Protein AF-A0A7J7LHJ3-F1 (afdb_monomer)

Organism: NCBI:txid39325

Solvent-accessible surface area (backbone atoms only — not comparable to full-atom values): 9368 Å² total; per-residue (Å²): 142,86,79,88,82,84,85,80,75,81,79,71,58,78,64,53,58,51,48,52,53,46,48,54,50,51,58,62,64,70,51,66,96,69,72,76,66,79,64,48,71,64,57,53,50,50,53,54,50,50,52,54,52,51,52,52,54,50,50,52,52,48,50,55,58,70,62,53,74,81,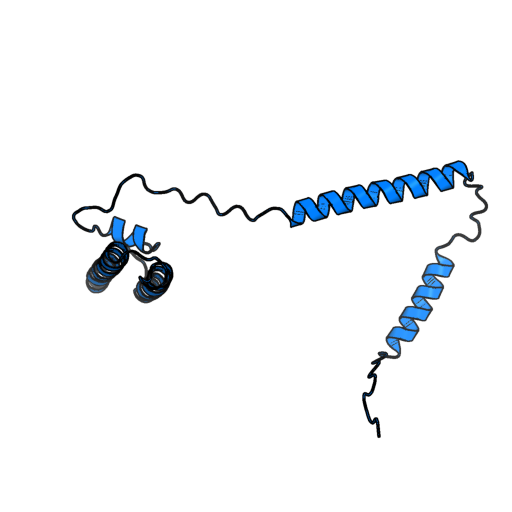72,74,75,82,74,81,73,74,89,76,79,83,64,93,68,85,42,66,70,51,25,18,61,76,50,71,48,59,87,83,60,56,70,69,57,52,53,55,32,46,52,53,54,49,68,69,35,30,59,96,66,85,22,50,67,68,56,47,53,51,54,53,51,25,50,54,57,57,55,63,49,64,79,72,73,80,77,94,120

pLDDT: mean 77.42, std 15.9, range [38.94, 96.06]

Radius of gyration: 33.45 Å; Cα contacts (8 Å, |Δi|>4): 68; chains: 1; bounding box: 85×57×68 Å

Secondary structure (DSSP, 8-state):
-------------HHHHHHHHHHHHHHHHSS-TT--S-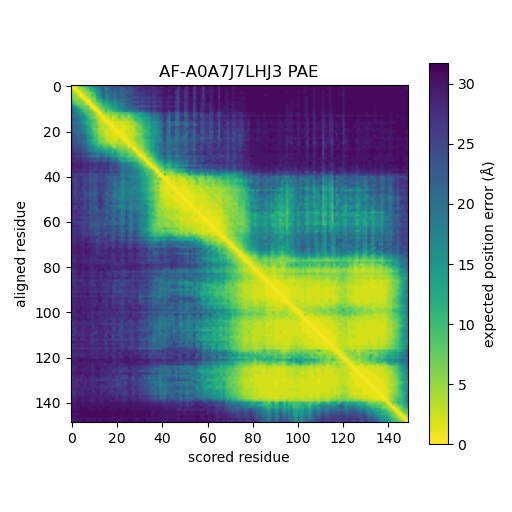--HHHHHHHHHHHHHHHHHHHHHHHHHHT---------PPSS---SS--HHHHHHHHT--TT--HHHHHHHHHHHHHHT-GGGT--HHHHHHHHHHHHHHHHHHTTSS---

Foldseek 3Di:
DDDDDDPPPPPDDPVVVVVVVVCVVVVVVVPPPPPPPCCDPVNVVVVVVCVVVVVVVVVVVVVVVVPPPPPDPPPPDDPDDADPDHDLVNLCVLLVHDLPDDLVSLVVSLVVSCVVQPVVNVHDPVSNVSSVVSSVVSVVCVVPPPDPD

Structure (mmCIF, N/CA/C/O backbone):
data_AF-A0A7J7LHJ3-F1
#
_entry.id   AF-A0A7J7LHJ3-F1
#
loop_
_atom_site.group_PDB
_atom_site.id
_atom_site.type_symbol
_atom_site.label_atom_id
_atom_site.label_alt_id
_atom_site.label_comp_id
_atom_site.label_asym_id
_atom_site.label_entity_id
_atom_site.label_seq_id
_atom_site.pdbx_PDB_ins_code
_atom_site.Cartn_x
_atom_site.Cartn_y
_atom_site.Cartn_z
_atom_site.occupancy
_atom_site.B_iso_or_equiv
_atom_site.auth_seq_id
_atom_site.auth_comp_id
_atom_site.auth_asym_id
_atom_site.auth_atom_id
_atom_site.pdbx_PDB_model_num
ATOM 1 N N . MET A 1 1 ? 53.325 -23.615 9.542 1.00 45.19 1 MET A N 1
ATOM 2 C CA . MET A 1 1 ? 52.083 -24.386 9.768 1.00 45.19 1 MET A CA 1
ATOM 3 C C . MET A 1 1 ? 50.954 -23.691 9.029 1.00 45.19 1 MET A C 1
ATOM 5 O O . MET A 1 1 ? 50.456 -22.691 9.519 1.00 45.19 1 MET A O 1
ATOM 9 N N . ILE A 1 2 ? 50.607 -24.163 7.833 1.00 38.94 2 ILE A N 1
ATOM 10 C CA . ILE A 1 2 ? 49.385 -23.767 7.123 1.00 38.94 2 ILE A CA 1
ATOM 11 C C . ILE A 1 2 ? 48.728 -25.086 6.739 1.00 38.94 2 ILE A C 1
ATOM 13 O O . ILE A 1 2 ? 49.269 -25.834 5.928 1.00 38.94 2 ILE A O 1
ATOM 17 N N . LEU A 1 3 ? 47.636 -25.411 7.424 1.00 45.41 3 LEU A N 1
ATOM 18 C CA . LEU A 1 3 ? 46.867 -26.633 7.246 1.00 45.41 3 LEU A CA 1
ATOM 19 C C . LEU A 1 3 ? 45.450 -26.250 6.799 1.00 45.41 3 LEU A C 1
ATOM 21 O O . LEU A 1 3 ? 44.878 -25.291 7.308 1.00 45.41 3 LEU A O 1
ATOM 25 N N . SER A 1 4 ? 44.926 -27.060 5.880 1.00 51.00 4 SER A N 1
ATOM 26 C CA . SER A 1 4 ? 43.518 -27.266 5.516 1.00 51.00 4 SER A CA 1
ATOM 27 C C . SER A 1 4 ? 42.710 -26.110 4.909 1.00 51.00 4 SER A C 1
ATOM 29 O O . SER A 1 4 ? 42.174 -25.270 5.623 1.00 51.00 4 SER A O 1
ATOM 31 N N . MET A 1 5 ? 42.426 -26.235 3.608 1.00 43.62 5 MET A N 1
ATOM 32 C CA . MET A 1 5 ? 41.039 -26.284 3.121 1.00 43.62 5 MET A CA 1
ATOM 33 C C . MET A 1 5 ? 40.920 -27.382 2.044 1.00 43.62 5 MET A C 1
ATOM 35 O O . MET A 1 5 ? 41.742 -27.401 1.127 1.00 43.62 5 MET A O 1
ATOM 39 N N . PRO A 1 6 ? 39.943 -28.305 2.129 1.00 48.16 6 PRO A N 1
ATOM 40 C CA . PRO A 1 6 ? 39.671 -29.273 1.072 1.00 48.16 6 PRO A CA 1
ATOM 41 C C . PRO A 1 6 ? 38.766 -28.644 -0.000 1.00 48.16 6 PRO A C 1
ATOM 43 O O . PRO A 1 6 ? 37.629 -28.263 0.281 1.00 48.16 6 PRO A O 1
ATOM 46 N N . LEU A 1 7 ? 39.250 -28.554 -1.244 1.00 45.28 7 LEU A N 1
ATOM 47 C CA . LEU A 1 7 ? 38.388 -28.329 -2.407 1.00 45.28 7 LEU A CA 1
ATOM 48 C C . LEU A 1 7 ? 37.581 -29.614 -2.655 1.00 45.28 7 LEU A C 1
ATOM 50 O O . LEU A 1 7 ? 38.022 -30.519 -3.361 1.00 45.28 7 LEU A O 1
ATOM 54 N N . SER A 1 8 ? 36.385 -29.690 -2.074 1.00 49.62 8 SER A N 1
ATOM 55 C CA . SER A 1 8 ? 35.339 -30.611 -2.522 1.00 49.62 8 SER A CA 1
ATOM 56 C C . SER A 1 8 ? 34.830 -30.156 -3.890 1.00 49.62 8 SER A C 1
ATOM 58 O O . SER A 1 8 ? 33.796 -29.501 -4.000 1.00 49.62 8 SER A O 1
ATOM 60 N N . ILE A 1 9 ? 35.567 -30.500 -4.947 1.00 48.03 9 ILE A N 1
ATOM 61 C CA . ILE A 1 9 ? 35.015 -30.581 -6.298 1.00 48.03 9 ILE A CA 1
ATOM 62 C C . ILE A 1 9 ? 34.236 -31.895 -6.346 1.00 48.03 9 ILE A C 1
ATOM 64 O O . ILE A 1 9 ? 34.777 -32.965 -6.613 1.00 48.03 9 ILE A O 1
ATOM 68 N N . ALA A 1 10 ? 32.951 -31.818 -6.013 1.00 52.31 10 ALA A N 1
ATOM 69 C CA . ALA A 1 10 ? 32.003 -32.859 -6.357 1.00 52.31 10 ALA A CA 1
ATOM 70 C C . ALA A 1 10 ? 31.835 -32.841 -7.887 1.00 52.31 10 ALA A C 1
ATOM 72 O O . ALA A 1 10 ? 31.085 -32.026 -8.411 1.00 52.31 10 ALA A O 1
ATOM 73 N N . ILE A 1 11 ? 32.584 -33.693 -8.590 1.00 53.88 11 ILE A N 1
ATOM 74 C CA . ILE A 1 11 ? 32.260 -34.207 -9.932 1.00 53.88 11 ILE A CA 1
ATOM 75 C C . ILE A 1 11 ? 31.713 -35.608 -9.661 1.00 53.88 11 ILE A C 1
ATOM 77 O O . ILE A 1 11 ? 32.474 -36.515 -9.339 1.00 53.88 11 ILE A O 1
ATOM 81 N N . VAL A 1 12 ? 30.434 -35.707 -9.294 1.00 57.16 12 VAL A N 1
ATOM 82 C CA . VAL A 1 12 ? 29.235 -35.829 -10.149 1.00 57.16 12 VAL A CA 1
ATOM 83 C C . VAL A 1 12 ? 29.326 -37.032 -11.101 1.00 57.16 12 VAL A C 1
ATOM 85 O O . VAL A 1 12 ? 30.342 -37.315 -11.726 1.00 57.16 12 VAL A O 1
ATOM 88 N N . SER A 1 13 ? 28.249 -37.798 -11.030 1.00 63.47 13 SER A N 1
ATOM 89 C CA . SER A 1 13 ? 27.991 -39.182 -11.395 1.00 63.47 13 SER A CA 1
ATOM 90 C C . SER A 1 13 ? 28.551 -39.706 -12.733 1.00 63.47 13 SER A C 1
ATOM 92 O O . SER A 1 13 ? 28.786 -38.948 -13.669 1.00 63.47 13 SER A O 1
ATOM 94 N N . PRO A 1 14 ? 28.646 -41.043 -12.899 1.00 60.47 14 PRO A N 1
ATOM 95 C CA . PRO A 1 14 ? 28.935 -41.683 -14.190 1.00 60.47 14 PRO A CA 1
ATOM 96 C C . PRO A 1 14 ? 28.027 -41.224 -15.349 1.00 60.47 14 PRO A C 1
ATOM 98 O O . PRO A 1 14 ? 28.405 -41.349 -16.514 1.00 60.47 14 PRO A O 1
ATOM 101 N N . LEU A 1 15 ? 26.848 -40.669 -15.040 1.00 63.72 15 LEU A N 1
ATOM 102 C CA . LEU A 1 15 ? 25.922 -40.107 -16.021 1.00 63.72 15 LEU A CA 1
ATOM 103 C C . LEU A 1 15 ? 26.427 -38.783 -16.625 1.00 63.72 15 LEU A C 1
ATOM 105 O O . LEU A 1 15 ? 26.118 -38.500 -17.778 1.00 63.72 15 LEU A O 1
ATOM 109 N N . ASP A 1 16 ? 27.254 -38.012 -15.915 1.00 63.50 16 ASP A N 1
ATOM 110 C CA . ASP A 1 16 ? 27.789 -36.734 -16.407 1.00 63.50 16 ASP A CA 1
ATOM 111 C C . ASP A 1 16 ? 28.912 -36.936 -17.422 1.00 63.50 16 ASP A C 1
ATOM 113 O O . ASP A 1 16 ? 28.993 -36.224 -18.420 1.00 63.50 16 ASP A O 1
ATOM 117 N N . ILE A 1 17 ? 29.740 -37.967 -17.231 1.00 65.62 17 ILE A N 1
ATOM 118 C CA . ILE A 1 17 ? 30.772 -38.352 -18.204 1.00 65.62 17 ILE A CA 1
ATOM 119 C C . ILE A 1 17 ? 30.109 -38.869 -19.486 1.00 65.62 17 ILE A C 1
ATOM 121 O O . ILE A 1 17 ? 30.531 -38.516 -20.587 1.00 65.62 17 ILE A O 1
ATOM 125 N N . ALA A 1 18 ? 29.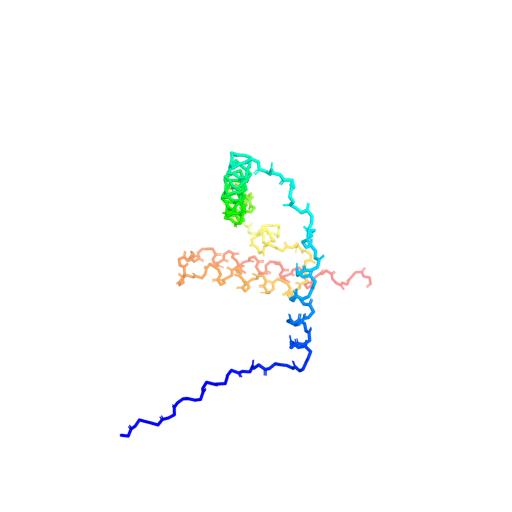031 -39.649 -19.351 1.00 69.12 18 ALA A N 1
ATOM 126 C CA . ALA A 1 18 ? 28.237 -40.111 -20.484 1.00 69.12 18 ALA A CA 1
ATOM 127 C C . ALA A 1 18 ? 27.549 -38.946 -21.215 1.00 69.12 18 ALA A C 1
ATOM 129 O O . ALA A 1 18 ? 27.520 -38.938 -22.443 1.00 69.12 18 ALA A O 1
ATOM 130 N N . PHE A 1 19 ? 27.062 -37.936 -20.489 1.00 72.25 19 PHE A N 1
ATOM 131 C CA . PHE A 1 19 ? 26.485 -36.732 -21.085 1.00 72.25 19 PHE A CA 1
ATOM 132 C C . PHE A 1 19 ? 27.534 -35.883 -21.808 1.00 72.25 19 PHE A C 1
ATOM 134 O O . PHE A 1 19 ? 27.272 -35.420 -22.912 1.00 72.25 19 PHE A O 1
ATOM 141 N N . ILE A 1 20 ? 28.737 -35.721 -21.247 1.00 69.25 20 ILE A N 1
ATOM 142 C CA . ILE A 1 20 ? 29.842 -35.000 -21.898 1.00 69.25 20 ILE A CA 1
ATOM 143 C C . ILE A 1 20 ? 30.310 -35.744 -23.157 1.00 69.25 20 ILE A C 1
ATOM 145 O O . ILE A 1 20 ? 30.517 -35.117 -24.195 1.00 69.25 20 ILE A O 1
ATOM 149 N N . LEU A 1 21 ? 30.423 -37.075 -23.105 1.00 71.69 21 LEU A N 1
ATOM 150 C CA . LEU A 1 21 ? 30.781 -37.898 -24.264 1.00 71.69 21 LEU A CA 1
ATOM 151 C C . LEU A 1 21 ? 29.693 -37.889 -25.343 1.00 71.69 21 LEU A C 1
ATOM 153 O O . LEU A 1 21 ? 30.017 -37.756 -26.524 1.00 71.69 21 LEU A O 1
ATOM 157 N N . TRP A 1 22 ? 28.418 -37.977 -24.954 1.00 79.00 22 TRP A N 1
ATOM 158 C CA . TRP A 1 22 ? 27.280 -37.868 -25.868 1.00 79.00 22 TRP A CA 1
ATOM 159 C C . TRP A 1 22 ? 27.177 -36.464 -26.471 1.00 79.00 22 TRP A C 1
ATOM 161 O O . TRP A 1 22 ? 27.024 -36.329 -27.678 1.00 79.00 22 TRP A O 1
ATOM 171 N N . ALA A 1 23 ? 27.352 -35.405 -25.678 1.00 71.75 23 ALA A N 1
ATOM 172 C CA . ALA A 1 23 ? 27.369 -34.027 -26.162 1.00 71.75 23 ALA A CA 1
ATOM 173 C C . ALA A 1 23 ? 28.531 -33.790 -27.136 1.00 71.75 23 ALA A C 1
ATOM 175 O O . ALA A 1 23 ? 28.324 -33.191 -28.186 1.00 71.75 23 ALA A O 1
ATOM 176 N N . ALA A 1 24 ? 29.727 -34.315 -26.852 1.00 67.56 24 ALA A N 1
ATOM 177 C CA . ALA A 1 24 ? 30.866 -34.233 -27.765 1.00 67.56 24 ALA A CA 1
ATOM 178 C C . ALA A 1 24 ? 30.604 -34.967 -29.095 1.00 67.56 24 ALA A C 1
ATOM 180 O O . ALA A 1 24 ? 30.960 -34.457 -30.158 1.00 67.56 24 ALA A O 1
ATOM 181 N N . THR A 1 25 ? 29.933 -36.124 -29.064 1.00 70.00 25 THR A N 1
ATOM 182 C CA . THR A 1 25 ? 29.579 -36.874 -30.285 1.00 70.00 25 THR A CA 1
ATOM 183 C C . THR A 1 25 ? 28.408 -36.260 -31.050 1.00 70.00 25 THR A C 1
ATOM 185 O O . THR A 1 25 ? 28.452 -36.211 -32.278 1.00 70.00 25 THR A O 1
ATOM 188 N N . VAL A 1 26 ? 27.385 -35.739 -30.375 1.00 70.12 26 VAL A N 1
ATOM 189 C CA . VAL A 1 26 ? 26.232 -35.071 -31.006 1.00 70.12 26 VAL A CA 1
ATOM 190 C C . VAL A 1 26 ? 26.625 -33.730 -31.610 1.00 70.12 26 VAL A C 1
ATOM 192 O O . VAL A 1 26 ? 26.231 -33.427 -32.735 1.00 70.12 26 VAL A O 1
ATOM 195 N N . VAL A 1 27 ? 27.454 -32.949 -30.914 1.00 63.31 27 VAL A N 1
ATOM 196 C CA . VAL A 1 27 ? 28.024 -31.713 -31.463 1.00 63.31 27 VAL A CA 1
ATOM 197 C C . VAL A 1 27 ? 28.937 -32.043 -32.642 1.00 63.31 27 VAL A C 1
ATOM 199 O O . VAL A 1 27 ? 28.793 -31.425 -33.686 1.00 63.31 27 VAL A O 1
ATOM 202 N N . GLY A 1 28 ? 29.791 -33.069 -32.543 1.00 58.66 28 GLY A N 1
ATOM 203 C CA . GLY A 1 28 ? 30.660 -33.490 -33.649 1.00 58.66 28 GLY A CA 1
ATOM 204 C C . GLY A 1 28 ? 29.922 -34.025 -34.886 1.00 58.66 28 GLY A C 1
ATOM 205 O O . GLY A 1 28 ? 30.411 -33.854 -35.998 1.00 58.66 28 GLY A O 1
ATOM 206 N N . SER A 1 29 ? 28.745 -34.638 -34.718 1.00 59.44 29 SER A N 1
ATOM 207 C CA . SER A 1 29 ? 27.964 -35.247 -35.812 1.00 59.44 29 SER A CA 1
ATOM 208 C C . SER A 1 29 ? 26.873 -34.346 -36.398 1.00 59.44 29 SER A C 1
ATOM 210 O O . SER A 1 29 ? 26.386 -34.621 -37.492 1.00 59.44 29 SER A O 1
ATOM 212 N N . SER A 1 30 ? 26.521 -33.249 -35.719 1.00 56.62 30 SER A N 1
ATOM 213 C CA . SER A 1 30 ? 25.581 -32.244 -36.241 1.00 56.62 30 SER A CA 1
ATOM 214 C C . SER A 1 30 ? 26.256 -31.213 -37.152 1.00 56.62 30 SER A C 1
ATOM 216 O O . SER A 1 30 ? 25.568 -30.416 -37.789 1.00 56.62 30 SER A O 1
ATOM 218 N N . PHE A 1 31 ? 27.590 -31.227 -37.249 1.00 51.66 31 PHE A N 1
ATOM 219 C CA . PHE A 1 31 ? 28.298 -30.474 -38.276 1.00 51.66 31 PHE A CA 1
ATOM 220 C C . PHE A 1 31 ? 28.326 -31.293 -39.568 1.00 51.66 31 PHE A C 1
ATOM 222 O O . PHE A 1 31 ? 28.964 -32.348 -39.609 1.00 51.66 31 PHE A O 1
ATOM 229 N N . PRO A 1 32 ? 27.664 -30.840 -40.646 1.00 55.44 32 PRO A N 1
ATOM 230 C CA . PRO A 1 32 ? 27.789 -31.503 -41.929 1.00 55.44 32 PRO A CA 1
ATOM 231 C C . PRO A 1 32 ? 29.262 -31.455 -42.355 1.00 55.44 32 PRO A C 1
ATOM 233 O O . PRO A 1 32 ? 29.790 -30.395 -42.684 1.00 55.44 32 PRO A O 1
ATOM 236 N N . ALA A 1 33 ? 29.920 -32.617 -42.425 1.00 53.12 33 ALA A N 1
ATOM 237 C CA . ALA A 1 33 ? 31.283 -32.790 -42.952 1.00 53.12 33 ALA A CA 1
ATOM 238 C C . ALA A 1 33 ? 31.431 -32.380 -44.442 1.00 53.12 33 ALA A C 1
ATOM 240 O O . ALA A 1 33 ? 32.493 -32.529 -45.044 1.00 53.12 33 ALA A O 1
ATOM 241 N N . ASN A 1 34 ? 30.357 -31.852 -45.038 1.00 50.44 34 ASN A N 1
ATOM 242 C CA . ASN A 1 34 ? 30.267 -31.299 -46.382 1.00 50.44 34 ASN A CA 1
ATOM 243 C C . ASN A 1 34 ? 30.011 -29.777 -46.403 1.00 50.44 34 ASN A C 1
ATOM 245 O O . ASN A 1 34 ? 29.606 -29.257 -47.438 1.00 50.44 34 ASN A O 1
ATOM 249 N N . ALA A 1 35 ? 30.311 -29.033 -45.330 1.00 51.88 35 ALA A N 1
ATOM 250 C CA . ALA A 1 35 ? 30.360 -27.561 -45.335 1.00 51.88 35 ALA A CA 1
ATOM 251 C C . ALA A 1 35 ? 31.589 -27.007 -46.096 1.00 51.88 35 ALA A C 1
ATOM 253 O O . ALA A 1 35 ? 32.348 -26.177 -45.610 1.00 51.88 35 ALA A O 1
ATOM 254 N N . LYS A 1 36 ? 31.790 -27.508 -47.315 1.00 46.34 36 LYS A N 1
ATOM 255 C CA . LYS A 1 36 ? 32.598 -26.898 -48.375 1.00 46.34 36 LYS A CA 1
ATOM 256 C C . LYS A 1 36 ? 31.722 -26.065 -49.314 1.00 46.34 36 LYS A C 1
ATOM 258 O O . LYS A 1 36 ? 32.147 -25.723 -50.413 1.00 46.34 36 LYS A O 1
ATOM 263 N N . GLU A 1 37 ? 30.517 -25.700 -48.872 1.00 55.41 37 GLU A N 1
ATOM 264 C CA . GLU A 1 37 ? 29.913 -24.462 -49.344 1.00 55.41 37 GLU A CA 1
ATOM 265 C C . GLU A 1 37 ? 30.803 -23.329 -48.857 1.00 55.41 37 GLU A C 1
ATOM 267 O O . GLU A 1 37 ? 30.944 -23.081 -47.660 1.00 55.41 37 GLU A O 1
ATOM 272 N N . GLN A 1 38 ? 31.472 -22.703 -49.816 1.00 54.91 38 GLN A N 1
ATOM 273 C CA . GLN A 1 38 ? 32.238 -21.494 -49.611 1.00 54.91 38 GLN A CA 1
ATOM 274 C C . GLN A 1 38 ? 31.272 -20.403 -49.165 1.00 54.91 38 GLN A C 1
ATOM 276 O O . GLN A 1 38 ? 30.732 -19.654 -49.973 1.00 54.91 38 GLN A O 1
ATOM 281 N N . VAL A 1 39 ? 31.018 -20.331 -47.862 1.00 57.97 39 VAL A N 1
ATOM 282 C CA . VAL A 1 39 ? 30.457 -19.128 -47.272 1.00 57.97 39 VAL A CA 1
ATOM 283 C C . VAL A 1 39 ? 31.538 -18.086 -47.487 1.00 57.97 39 VAL A C 1
ATOM 285 O O . VAL A 1 39 ? 32.583 -18.141 -46.834 1.00 57.97 39 VAL A O 1
ATOM 288 N N . GLU A 1 40 ? 31.342 -17.216 -48.481 1.00 70.06 40 GLU A N 1
ATOM 289 C CA . GLU A 1 40 ? 32.320 -16.187 -48.803 1.00 70.06 40 GLU A CA 1
ATOM 290 C C . GLU A 1 40 ? 32.730 -15.490 -47.500 1.00 70.06 40 GLU A C 1
ATOM 292 O O . GLU A 1 40 ? 31.865 -15.232 -46.654 1.00 70.06 40 GLU A O 1
ATOM 297 N N 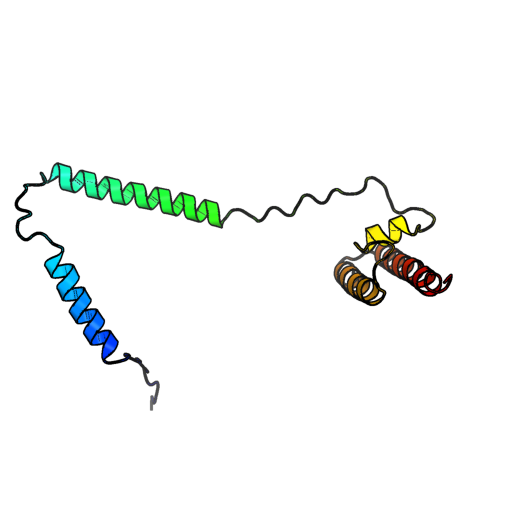. PRO A 1 41 ? 34.021 -15.186 -47.293 1.00 78.12 41 PRO A N 1
ATOM 298 C CA . PRO A 1 41 ? 34.495 -14.576 -46.050 1.00 78.12 41 PRO A CA 1
ATOM 299 C C . PRO A 1 41 ? 33.690 -13.319 -45.670 1.00 78.12 41 PRO A C 1
ATOM 301 O O . PRO A 1 41 ? 33.526 -13.013 -44.490 1.00 78.12 41 PRO A O 1
ATOM 304 N N . LEU A 1 42 ? 33.102 -12.646 -46.664 1.00 80.81 42 LEU A N 1
ATOM 305 C CA . LEU A 1 42 ? 32.145 -11.562 -46.481 1.00 80.81 42 LEU A CA 1
ATOM 306 C C . LEU A 1 42 ? 30.808 -12.017 -45.863 1.00 80.81 42 LEU A C 1
ATOM 308 O O . LEU A 1 42 ? 30.353 -11.422 -44.891 1.00 80.81 42 LEU A O 1
ATOM 312 N N . VAL A 1 43 ? 30.185 -13.077 -46.378 1.00 86.56 43 VAL A N 1
ATOM 313 C CA . VAL A 1 43 ? 28.917 -13.629 -45.863 1.00 86.56 43 VAL A CA 1
ATOM 314 C C . VAL A 1 43 ? 29.102 -14.191 -44.451 1.00 86.56 43 VAL A C 1
ATOM 316 O O . VAL A 1 43 ? 28.272 -13.953 -43.568 1.00 86.56 43 VAL A O 1
ATOM 319 N N . ALA A 1 44 ? 30.225 -14.865 -44.195 1.00 84.31 44 ALA A N 1
ATOM 320 C CA . ALA A 1 44 ? 30.575 -15.345 -42.860 1.00 84.31 44 ALA A CA 1
ATOM 321 C C . ALA A 1 44 ? 30.762 -14.175 -41.872 1.00 84.31 44 ALA A C 1
ATOM 323 O O . ALA A 1 44 ? 30.265 -14.217 -40.746 1.00 84.31 44 ALA A O 1
ATOM 324 N N . GLY A 1 45 ? 31.409 -13.088 -42.308 1.00 89.00 45 GLY A N 1
ATOM 325 C CA . GLY A 1 45 ? 31.578 -11.879 -41.499 1.00 89.00 45 GLY A CA 1
ATOM 326 C C . GLY A 1 45 ? 30.259 -11.156 -41.203 1.00 89.00 45 GLY A C 1
ATOM 327 O O . GLY A 1 45 ? 29.992 -10.790 -40.057 1.00 89.00 45 GLY A O 1
ATOM 328 N N . VAL A 1 46 ? 29.398 -10.989 -42.211 1.00 92.56 46 VAL A N 1
ATOM 329 C CA . VAL A 1 46 ? 28.101 -10.303 -42.071 1.00 92.56 46 VAL A CA 1
ATOM 330 C C . VAL A 1 46 ? 27.159 -11.072 -41.146 1.00 92.56 46 VAL A C 1
ATOM 332 O O . VAL A 1 46 ? 26.495 -10.465 -40.307 1.00 92.56 46 VAL A O 1
ATOM 335 N N . THR A 1 47 ? 27.124 -12.402 -41.238 1.00 88.44 47 THR A N 1
ATOM 336 C CA . THR A 1 47 ? 26.266 -13.236 -40.381 1.00 88.44 47 THR A CA 1
ATOM 337 C C . THR A 1 47 ? 26.689 -13.187 -38.911 1.00 88.44 47 THR A C 1
ATOM 339 O O . THR A 1 47 ? 25.835 -12.992 -38.041 1.00 88.44 47 THR A O 1
ATOM 342 N N . MET A 1 48 ? 27.993 -13.255 -38.610 1.00 89.44 48 MET A N 1
ATOM 343 C CA . MET A 1 48 ? 28.492 -13.076 -37.238 1.00 89.44 48 MET A CA 1
ATOM 344 C C . MET A 1 48 ? 28.235 -11.661 -36.707 1.00 89.44 48 MET A C 1
ATOM 346 O O . MET A 1 48 ? 27.803 -11.506 -35.562 1.00 89.44 48 MET A O 1
ATOM 350 N N . ALA A 1 49 ? 28.435 -10.629 -37.533 1.00 88.38 49 ALA A N 1
ATOM 351 C CA . ALA A 1 49 ? 28.157 -9.247 -37.148 1.00 88.38 49 ALA A CA 1
ATOM 352 C C . ALA A 1 49 ? 26.664 -9.021 -36.851 1.00 88.38 49 ALA A C 1
ATOM 354 O O . ALA A 1 49 ? 26.318 -8.396 -35.846 1.00 88.38 49 ALA A O 1
ATOM 355 N N . ALA A 1 50 ? 25.772 -9.575 -37.677 1.00 93.12 50 ALA A N 1
ATOM 356 C CA . ALA A 1 50 ? 24.330 -9.506 -37.469 1.00 93.12 50 ALA A CA 1
ATOM 357 C C . ALA A 1 50 ? 23.904 -10.218 -36.174 1.00 93.12 50 ALA A C 1
ATOM 359 O O . ALA A 1 50 ? 23.138 -9.656 -35.390 1.00 93.12 50 ALA A O 1
ATOM 360 N N . ALA A 1 51 ? 24.445 -11.409 -35.897 1.00 94.69 51 ALA A N 1
ATOM 361 C CA . ALA A 1 51 ? 24.167 -12.147 -34.664 1.00 94.69 51 ALA A CA 1
ATOM 362 C C . ALA A 1 51 ? 24.653 -11.393 -33.408 1.00 94.69 51 ALA A C 1
ATOM 364 O O . ALA A 1 51 ? 23.931 -11.292 -32.409 1.00 94.69 51 ALA A O 1
ATOM 365 N N . ALA A 1 52 ? 25.850 -10.801 -33.461 1.00 92.06 52 ALA A N 1
ATOM 366 C CA . ALA A 1 52 ? 26.400 -9.998 -32.370 1.00 92.06 52 ALA A CA 1
ATOM 367 C C . ALA A 1 52 ? 25.574 -8.727 -32.105 1.00 92.06 52 ALA A C 1
ATOM 369 O O . ALA A 1 52 ? 25.257 -8.409 -30.957 1.00 92.06 52 ALA A O 1
ATOM 370 N N . MET A 1 53 ? 25.167 -8.008 -33.155 1.00 92.94 53 MET A N 1
ATOM 371 C CA . MET A 1 53 ? 24.328 -6.819 -32.988 1.00 92.94 53 MET A CA 1
ATOM 372 C C . MET A 1 53 ? 22.923 -7.179 -32.495 1.00 92.94 53 MET A C 1
ATOM 374 O O . MET A 1 53 ? 22.429 -6.553 -31.555 1.00 92.94 53 MET A O 1
ATOM 378 N N . GLY A 1 54 ? 22.305 -8.220 -33.059 1.00 96.06 54 GLY A N 1
ATOM 379 C CA . GLY A 1 54 ? 20.980 -8.689 -32.650 1.00 96.06 54 GLY A CA 1
ATOM 380 C C . GLY A 1 54 ? 20.937 -9.120 -31.182 1.00 96.06 54 GLY A C 1
ATOM 381 O O . GLY A 1 54 ? 20.049 -8.698 -30.438 1.00 96.06 54 GLY A O 1
ATOM 382 N N . SER A 1 55 ? 21.938 -9.881 -30.727 1.00 93.12 55 SER A N 1
ATOM 383 C CA . SER A 1 55 ? 22.041 -10.294 -29.320 1.00 93.12 55 SER A CA 1
ATOM 384 C C . SER A 1 55 ? 22.202 -9.105 -28.365 1.00 93.12 55 SER A C 1
ATOM 386 O O . SER A 1 55 ? 21.534 -9.065 -27.328 1.00 93.12 55 SER A O 1
ATOM 388 N N . ARG A 1 56 ? 22.996 -8.083 -28.720 1.00 89.75 56 ARG A N 1
ATOM 389 C CA . ARG A 1 56 ? 23.147 -6.864 -27.903 1.00 89.75 56 ARG A CA 1
ATOM 390 C C . ARG A 1 56 ? 21.828 -6.106 -27.740 1.00 89.75 56 ARG A C 1
ATOM 392 O O . ARG A 1 56 ? 21.488 -5.727 -26.618 1.00 89.75 56 ARG A O 1
ATOM 399 N N . PHE A 1 57 ? 21.078 -5.914 -28.825 1.00 94.00 57 PHE A N 1
ATOM 400 C CA . PHE A 1 57 ? 19.762 -5.270 -28.772 1.00 94.00 57 PHE A CA 1
ATOM 401 C C . PHE A 1 57 ? 18.773 -6.071 -27.922 1.00 94.00 57 PHE A C 1
ATOM 403 O O . PHE A 1 57 ? 18.061 -5.498 -27.095 1.00 94.00 57 PHE A O 1
ATOM 410 N N . MET A 1 58 ? 18.767 -7.397 -28.067 1.00 93.06 58 MET A N 1
ATOM 411 C CA . MET A 1 58 ? 17.879 -8.268 -27.302 1.00 93.06 58 MET A CA 1
ATOM 412 C C . MET A 1 58 ? 18.176 -8.224 -25.798 1.00 93.06 58 MET A C 1
ATOM 414 O O . MET A 1 58 ? 17.248 -8.121 -24.997 1.00 93.06 58 MET A O 1
ATOM 418 N N . LEU A 1 59 ? 19.451 -8.218 -25.398 1.00 93.12 59 LEU A N 1
ATOM 419 C CA . LEU A 1 59 ? 19.843 -8.088 -23.990 1.00 93.12 59 LEU A CA 1
ATOM 420 C C . LEU A 1 59 ? 19.496 -6.712 -23.410 1.00 93.12 59 LEU A C 1
ATOM 422 O O . LEU A 1 59 ? 19.030 -6.629 -22.276 1.00 93.12 59 LEU A O 1
ATOM 426 N N . GLN A 1 60 ? 19.668 -5.632 -24.177 1.00 92.06 60 GLN A N 1
ATOM 427 C CA . GLN A 1 60 ? 19.254 -4.293 -23.746 1.00 92.06 60 GLN A CA 1
ATOM 428 C C . GLN A 1 60 ? 17.736 -4.208 -23.553 1.00 92.06 60 GLN A C 1
ATOM 430 O O . GLN A 1 60 ? 17.278 -3.715 -22.521 1.00 92.06 60 GLN A O 1
ATOM 435 N N . ALA A 1 61 ? 16.958 -4.753 -24.492 1.00 91.19 61 ALA A N 1
ATOM 436 C CA . ALA A 1 61 ? 15.504 -4.821 -24.386 1.00 91.19 61 ALA A CA 1
ATOM 437 C C . ALA A 1 61 ? 15.055 -5.687 -23.198 1.00 91.19 61 ALA A C 1
ATOM 439 O O . ALA A 1 61 ? 14.135 -5.314 -22.473 1.00 91.19 61 ALA A O 1
ATOM 440 N N . TRP A 1 62 ? 15.730 -6.813 -22.955 1.00 92.06 62 TRP A N 1
ATOM 441 C CA . TRP A 1 62 ? 15.440 -7.707 -21.836 1.00 92.06 62 TRP A CA 1
ATOM 442 C C . TRP A 1 62 ? 15.765 -7.076 -20.482 1.00 92.06 62 TRP A C 1
ATOM 444 O O . TRP A 1 62 ? 14.968 -7.160 -19.547 1.00 92.06 62 TRP A O 1
ATOM 454 N N . ASN A 1 63 ? 16.900 -6.386 -20.381 1.00 92.06 63 ASN A N 1
ATOM 455 C CA . ASN A 1 63 ? 17.269 -5.647 -19.181 1.00 92.06 63 ASN A CA 1
ATOM 456 C C . ASN A 1 63 ? 16.288 -4.499 -18.923 1.00 92.06 63 ASN A C 1
ATOM 458 O O . ASN A 1 63 ? 15.838 -4.345 -17.793 1.00 92.06 63 ASN A O 1
ATOM 462 N N . ALA A 1 64 ? 15.870 -3.763 -19.957 1.00 84.81 64 ALA A N 1
ATOM 463 C CA . ALA A 1 64 ? 14.839 -2.732 -19.840 1.00 84.81 64 ALA A CA 1
ATOM 464 C C . ALA A 1 64 ? 13.462 -3.311 -19.465 1.00 84.81 64 ALA A C 1
ATOM 466 O O . ALA A 1 64 ? 12.713 -2.696 -18.711 1.00 84.81 64 ALA A O 1
ATOM 467 N N . PHE A 1 65 ? 13.126 -4.507 -19.954 1.00 85.69 65 PHE A N 1
ATOM 468 C CA . PHE A 1 65 ? 11.895 -5.211 -19.600 1.00 85.69 65 PHE A CA 1
ATOM 469 C C . PHE A 1 65 ? 11.895 -5.671 -18.137 1.00 85.69 65 PHE A C 1
ATOM 471 O O . PHE A 1 65 ? 10.912 -5.456 -17.433 1.00 85.69 65 PHE A O 1
ATOM 478 N N . LYS A 1 66 ? 13.003 -6.247 -17.657 1.00 86.12 66 LYS A N 1
ATOM 479 C CA . LYS A 1 66 ? 13.174 -6.629 -16.246 1.00 86.12 66 LYS A CA 1
ATOM 480 C C . LYS A 1 66 ? 13.274 -5.425 -15.313 1.00 86.12 66 LYS A C 1
ATOM 482 O O . LYS A 1 66 ? 12.830 -5.508 -14.175 1.00 86.12 66 LYS A O 1
ATOM 487 N N . ALA A 1 67 ? 13.824 -4.316 -15.795 1.00 82.56 67 ALA A N 1
ATOM 488 C CA . ALA A 1 67 ? 13.922 -3.066 -15.053 1.00 82.56 67 ALA A CA 1
ATOM 489 C C . ALA A 1 67 ? 12.605 -2.278 -15.014 1.00 82.56 67 ALA A C 1
ATOM 491 O O . ALA A 1 67 ? 12.586 -1.186 -14.453 1.00 82.56 67 ALA A O 1
ATOM 492 N N . ARG A 1 68 ? 11.503 -2.795 -15.585 1.00 74.19 68 ARG A N 1
ATOM 493 C CA . ARG A 1 68 ? 10.186 -2.165 -15.449 1.00 74.19 68 ARG A CA 1
ATOM 494 C C . ARG A 1 68 ? 9.818 -2.134 -13.964 1.00 74.19 68 ARG A C 1
ATOM 496 O O . ARG A 1 68 ? 9.577 -3.200 -13.392 1.00 74.19 68 ARG A O 1
ATOM 503 N N . PRO A 1 69 ? 9.757 -0.951 -13.325 1.00 72.19 69 PRO A N 1
ATOM 504 C CA . PRO A 1 69 ? 9.286 -0.877 -11.956 1.00 72.19 69 PRO A CA 1
ATOM 505 C C . PRO A 1 69 ? 7.843 -1.376 -11.940 1.00 72.19 69 PRO A C 1
ATOM 507 O O . PRO A 1 69 ? 7.032 -0.987 -12.786 1.00 72.19 69 PRO A O 1
ATOM 510 N N . VAL A 1 70 ? 7.519 -2.259 -10.995 1.00 72.75 70 VAL A N 1
ATOM 511 C CA . VAL A 1 70 ? 6.132 -2.636 -10.722 1.00 72.75 70 VAL A CA 1
ATOM 512 C C . VAL A 1 70 ? 5.447 -1.354 -10.268 1.00 72.75 70 VAL A C 1
ATOM 514 O O . VAL A 1 70 ? 5.630 -0.935 -9.128 1.00 72.75 70 VAL A O 1
ATOM 517 N N . LEU A 1 71 ? 4.756 -0.666 -11.183 1.00 67.06 71 LEU A N 1
ATOM 518 C CA . LEU A 1 71 ? 4.105 0.597 -10.861 1.00 67.06 71 LEU A CA 1
ATOM 519 C C . LEU A 1 71 ? 3.145 0.320 -9.699 1.00 67.06 71 LEU A C 1
ATOM 521 O O . LEU A 1 71 ? 2.236 -0.507 -9.865 1.00 67.06 71 LEU A O 1
ATOM 525 N N . PRO A 1 72 ? 3.334 0.944 -8.520 1.00 66.12 72 PRO A N 1
ATOM 526 C CA . PRO A 1 72 ? 2.365 0.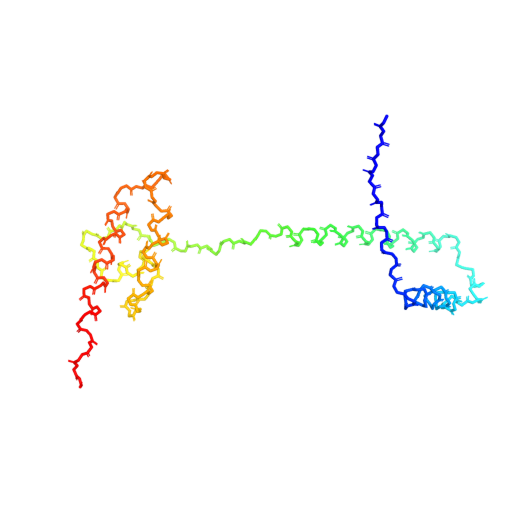818 -7.452 1.00 66.12 72 PRO A CA 1
ATOM 527 C C . PRO A 1 72 ? 1.041 1.296 -8.030 1.00 66.12 72 PRO A C 1
ATOM 529 O O . PRO A 1 72 ? 0.947 2.399 -8.570 1.00 66.12 72 PRO A O 1
ATOM 532 N N . ARG A 1 73 ? 0.039 0.410 -8.004 1.00 70.38 73 ARG A N 1
ATOM 533 C CA . ARG A 1 73 ? -1.321 0.710 -8.450 1.00 70.38 73 ARG A CA 1
ATOM 534 C C . ARG A 1 73 ? -1.687 2.068 -7.863 1.00 70.38 73 ARG A C 1
ATOM 536 O O . ARG A 1 73 ? -1.722 2.174 -6.641 1.00 70.38 73 ARG A O 1
ATOM 543 N N . LEU A 1 74 ? -1.899 3.071 -8.724 1.00 64.75 74 LEU A N 1
ATOM 544 C CA . LEU A 1 74 ? -2.241 4.434 -8.317 1.00 64.75 74 LEU A CA 1
ATOM 545 C C . LEU A 1 74 ? -3.354 4.345 -7.276 1.00 64.75 74 LEU A C 1
ATOM 547 O O . LEU A 1 74 ? -4.486 3.963 -7.590 1.00 64.75 74 LEU A O 1
ATOM 551 N N . VAL A 1 75 ? -2.997 4.604 -6.019 1.00 66.69 75 VAL A N 1
ATOM 552 C CA . VAL A 1 75 ? -3.946 4.590 -4.917 1.00 66.69 75 VAL A CA 1
ATOM 553 C C . VAL A 1 75 ? -4.852 5.774 -5.192 1.00 66.69 75 VAL A C 1
ATOM 555 O O . VAL A 1 75 ? -4.405 6.918 -5.197 1.00 66.69 75 VAL A O 1
ATOM 558 N N . ARG A 1 76 ? -6.119 5.512 -5.514 1.00 72.19 76 ARG A N 1
ATOM 559 C CA . ARG A 1 76 ? -7.109 6.582 -5.571 1.00 72.19 76 ARG A CA 1
ATOM 560 C C . ARG A 1 76 ? -7.260 7.114 -4.153 1.00 72.19 76 ARG A C 1
ATOM 562 O O . ARG A 1 76 ? -7.891 6.470 -3.319 1.00 72.19 76 ARG A O 1
ATOM 569 N N . PHE A 1 77 ? -6.629 8.249 -3.887 1.00 71.06 77 PHE A N 1
ATOM 570 C CA . PHE A 1 77 ? -6.810 8.980 -2.646 1.00 71.06 77 PHE A CA 1
ATOM 571 C C . PHE A 1 77 ? -8.25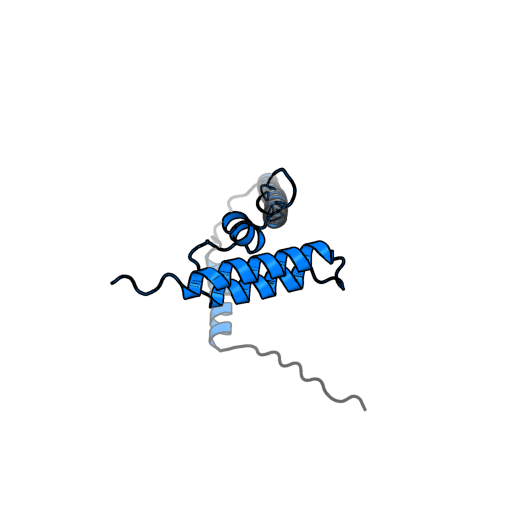7 9.459 -2.586 1.00 71.06 77 PHE A C 1
ATOM 573 O O . PHE A 1 77 ? -8.771 10.023 -3.555 1.00 71.06 77 PHE A O 1
ATOM 580 N N . TYR A 1 78 ? -8.928 9.190 -1.471 1.00 79.00 78 TYR A N 1
ATOM 581 C CA . TYR A 1 78 ? -10.245 9.760 -1.231 1.00 79.00 78 TYR A CA 1
ATOM 582 C C . TYR A 1 78 ? -10.072 11.269 -1.022 1.00 79.00 78 TYR A C 1
ATOM 584 O O . TYR A 1 78 ? -9.305 11.657 -0.140 1.00 79.00 78 TYR A O 1
ATOM 592 N N . PRO A 1 79 ? -10.716 12.124 -1.838 1.00 81.31 79 PRO A N 1
ATOM 593 C CA . PRO A 1 79 ? -10.628 13.562 -1.646 1.00 81.31 79 PRO A CA 1
ATOM 594 C C . PRO A 1 79 ? -11.360 13.947 -0.355 1.00 81.31 79 PRO A C 1
ATOM 596 O O . PRO A 1 79 ? -12.514 13.567 -0.159 1.00 81.31 79 PRO A O 1
ATOM 599 N N . GLY A 1 80 ? -10.687 14.707 0.509 1.00 86.25 80 GLY A N 1
ATOM 600 C CA . GLY A 1 80 ? -11.223 15.173 1.790 1.00 86.25 80 GLY A CA 1
ATOM 601 C C . GLY A 1 80 ? -10.414 14.696 2.998 1.00 86.25 80 GLY A C 1
ATOM 602 O O . GLY A 1 80 ? -9.449 13.946 2.869 1.00 86.25 80 GLY A O 1
ATOM 603 N N . GLY A 1 81 ? -10.796 15.182 4.178 1.00 87.62 81 GLY A N 1
ATOM 604 C CA . GLY A 1 81 ? -10.251 14.731 5.458 1.00 87.62 81 GLY A CA 1
ATOM 605 C C . GLY A 1 81 ? -11.074 13.602 6.079 1.00 87.62 81 GLY A C 1
ATOM 606 O O . GLY A 1 81 ? -12.032 13.097 5.485 1.00 87.62 81 GLY A O 1
ATOM 607 N N . PHE A 1 82 ? -10.718 13.241 7.311 1.00 88.12 82 PHE A N 1
ATOM 608 C CA . PHE A 1 82 ? -11.566 12.377 8.128 1.00 88.12 82 PHE A CA 1
ATOM 609 C C . PHE A 1 82 ? -12.898 13.063 8.425 1.00 88.12 82 PHE A C 1
ATOM 611 O O . PHE A 1 82 ? -12.958 14.288 8.562 1.00 88.12 82 PHE A O 1
ATOM 618 N N . GLN A 1 83 ? -13.962 12.277 8.547 1.00 88.06 83 GLN A N 1
ATOM 619 C CA . GLN A 1 83 ? -15.225 12.801 9.034 1.00 88.06 83 GLN A CA 1
ATOM 620 C C . GLN A 1 83 ? -15.099 13.176 10.519 1.00 88.06 83 GLN A C 1
ATOM 622 O O . GLN A 1 83 ? -14.340 12.575 11.290 1.00 88.06 83 GLN A O 1
ATOM 627 N N . GLU A 1 84 ? -15.853 14.202 10.918 1.00 87.19 84 GLU A N 1
ATOM 628 C CA . GLU A 1 84 ? -15.900 14.687 12.301 1.00 87.19 84 GLU A CA 1
ATOM 629 C C . GLU A 1 84 ? -16.355 13.573 13.254 1.00 87.19 84 GLU A C 1
ATOM 631 O O . GLU A 1 84 ? -15.719 13.316 14.277 1.00 87.19 84 GLU A O 1
ATOM 636 N N . ILE A 1 85 ? -17.395 12.842 12.843 1.00 89.38 85 ILE A N 1
ATOM 637 C CA . ILE A 1 85 ? -17.904 11.647 13.512 1.00 89.38 85 ILE A CA 1
ATOM 638 C C . ILE A 1 85 ? -17.499 10.431 12.678 1.00 89.38 85 ILE A C 1
ATOM 640 O O . ILE A 1 85 ? -17.913 10.309 11.524 1.00 89.38 85 ILE A O 1
ATOM 644 N N . MET A 1 86 ? -16.721 9.518 13.267 1.00 88.62 86 MET A N 1
ATOM 645 C CA . MET A 1 86 ? -16.242 8.327 12.566 1.00 88.62 86 MET A CA 1
ATOM 646 C C . MET A 1 86 ? -17.413 7.424 12.181 1.00 88.62 86 MET A C 1
ATOM 648 O O . MET A 1 86 ? -18.127 6.877 13.028 1.00 88.62 86 MET A O 1
ATOM 652 N N . THR A 1 87 ? -17.610 7.249 10.877 1.00 92.19 87 THR A N 1
ATOM 653 C CA . THR A 1 87 ? -18.668 6.376 10.364 1.00 92.19 87 THR A CA 1
ATOM 654 C C . THR A 1 87 ? -18.147 4.964 10.135 1.00 92.19 87 THR A C 1
ATOM 656 O O . THR A 1 87 ? -16.953 4.712 9.977 1.00 92.19 87 THR A O 1
ATOM 659 N N . ARG A 1 88 ? -19.056 3.992 10.054 1.00 89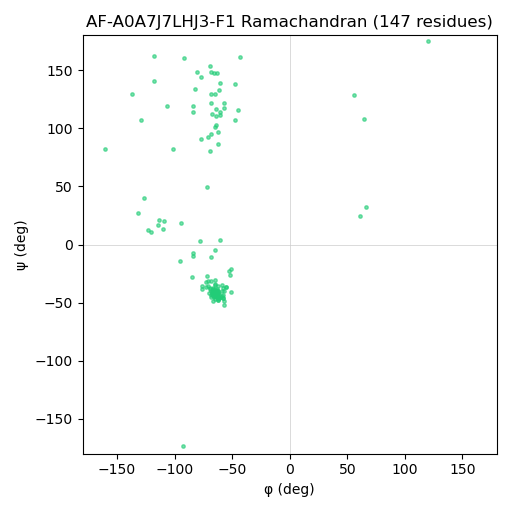.69 88 ARG A N 1
ATOM 660 C CA . ARG A 1 88 ? -18.666 2.602 9.792 1.00 89.69 88 ARG A CA 1
ATOM 661 C C . ARG A 1 88 ? -18.038 2.403 8.411 1.00 89.69 88 ARG A C 1
ATOM 663 O O . ARG A 1 88 ? -17.143 1.574 8.256 1.00 89.69 88 ARG A O 1
ATOM 670 N N . ARG A 1 89 ? -18.512 3.169 7.426 1.00 90.06 89 ARG A N 1
ATOM 671 C CA . ARG A 1 89 ? -17.968 3.183 6.063 1.00 90.06 89 ARG A CA 1
ATOM 672 C C . ARG A 1 89 ? -16.542 3.718 6.064 1.00 90.06 89 ARG A C 1
ATOM 674 O O . ARG A 1 89 ? -15.668 3.102 5.470 1.00 90.06 89 ARG A O 1
ATOM 681 N N . GLU A 1 90 ? -16.303 4.804 6.790 1.00 90.88 90 GLU A N 1
ATOM 682 C CA . GLU A 1 90 ? -14.970 5.378 6.964 1.00 90.88 90 GLU A CA 1
ATOM 683 C C . GLU A 1 90 ? -14.015 4.414 7.664 1.00 90.88 90 GLU A C 1
ATOM 685 O O . GLU A 1 90 ? -12.930 4.144 7.160 1.00 90.88 90 GLU A O 1
ATOM 690 N N . ALA A 1 91 ? -14.448 3.809 8.771 1.00 92.75 91 ALA A N 1
ATOM 691 C CA . ALA A 1 91 ? -13.647 2.845 9.514 1.00 92.75 91 ALA A CA 1
ATOM 692 C C . ALA A 1 91 ? -13.200 1.658 8.641 1.00 92.75 91 ALA A C 1
ATOM 694 O O . ALA A 1 91 ? -12.053 1.208 8.713 1.00 92.75 91 ALA A O 1
ATOM 695 N N . ALA A 1 92 ? -14.099 1.175 7.780 1.00 91.62 92 ALA A N 1
ATOM 696 C CA . ALA A 1 92 ? -13.809 0.132 6.803 1.00 91.62 92 ALA A CA 1
ATOM 697 C C . ALA A 1 92 ? -12.769 0.588 5.759 1.00 91.62 92 ALA A C 1
ATOM 699 O O . ALA A 1 92 ? -11.850 -0.169 5.440 1.00 91.62 92 ALA A O 1
ATOM 700 N N . LEU A 1 93 ? -12.866 1.834 5.280 1.00 90.94 93 LEU A N 1
ATOM 701 C CA . LEU A 1 93 ? -11.905 2.425 4.343 1.00 90.94 93 LEU A CA 1
ATOM 702 C C . LEU A 1 93 ? -10.516 2.618 4.973 1.00 90.94 93 LEU A C 1
ATOM 704 O O . LEU A 1 93 ? -9.525 2.262 4.342 1.00 90.94 93 LEU A O 1
ATOM 708 N N . ILE A 1 94 ? -10.437 3.098 6.220 1.00 91.44 94 ILE A N 1
ATOM 709 C CA . ILE A 1 94 ? -9.172 3.316 6.948 1.00 91.44 94 ILE A CA 1
ATOM 710 C C . ILE A 1 94 ? -8.406 2.003 7.140 1.00 91.44 94 ILE A C 1
ATOM 712 O O . ILE A 1 94 ? -7.200 1.937 6.912 1.00 91.44 94 ILE A O 1
ATOM 716 N N . LEU A 1 95 ? -9.099 0.940 7.560 1.00 91.38 95 LEU A N 1
ATOM 717 C CA . LEU A 1 95 ? -8.479 -0.364 7.813 1.00 91.38 95 LEU A CA 1
ATOM 718 C C . LEU A 1 95 ? -8.324 -1.219 6.541 1.00 91.38 95 LEU A C 1
ATOM 720 O O . LEU A 1 95 ? -7.659 -2.258 6.575 1.00 91.38 95 LEU A O 1
ATOM 724 N N . GLY A 1 96 ? -8.918 -0.803 5.418 1.00 89.69 96 GLY A N 1
ATOM 725 C CA . GLY A 1 96 ? -8.902 -1.552 4.160 1.00 89.69 96 GLY A CA 1
ATOM 726 C C . GLY A 1 96 ? -9.667 -2.878 4.238 1.00 89.69 96 GLY A C 1
ATOM 727 O O . GLY A 1 96 ? -9.279 -3.865 3.609 1.00 89.69 96 GLY A O 1
ATOM 728 N N . VAL A 1 97 ? -10.732 -2.924 5.039 1.00 91.81 97 VAL A N 1
ATOM 729 C CA . VAL A 1 97 ? -11.581 -4.106 5.256 1.00 91.81 97 VAL A CA 1
ATOM 730 C C . VAL A 1 97 ? -13.005 -3.828 4.793 1.00 91.81 97 VAL A C 1
ATOM 732 O O . VAL A 1 97 ? -13.413 -2.687 4.607 1.00 91.81 97 VAL A O 1
ATOM 735 N N . ARG A 1 98 ? -13.796 -4.879 4.587 1.00 88.88 98 ARG A N 1
ATOM 736 C CA . ARG A 1 98 ? -15.234 -4.735 4.347 1.00 88.88 98 ARG A CA 1
ATOM 737 C C . ARG A 1 98 ? -15.952 -4.546 5.677 1.00 88.88 98 ARG A C 1
ATOM 739 O O . ARG A 1 98 ? -15.607 -5.167 6.674 1.00 88.88 98 ARG A O 1
ATOM 746 N N . GLU A 1 99 ? -17.051 -3.802 5.655 1.00 85.94 99 GLU A N 1
ATOM 747 C CA . GLU A 1 99 ? -17.951 -3.629 6.805 1.00 85.94 99 GLU A CA 1
ATOM 748 C C . GLU A 1 99 ? -18.440 -4.941 7.454 1.00 85.94 99 GLU A C 1
ATOM 750 O O . GLU A 1 99 ? -18.887 -4.949 8.598 1.00 85.94 99 GLU A O 1
ATOM 755 N N . ARG A 1 100 ? -18.419 -6.048 6.713 1.00 83.50 100 ARG A N 1
ATOM 756 C CA . ARG A 1 100 ? -18.886 -7.376 7.138 1.00 83.50 100 ARG A CA 1
ATOM 757 C C . ARG A 1 100 ? -17.753 -8.388 7.331 1.00 83.50 100 ARG A C 1
ATOM 759 O O . ARG A 1 100 ? -18.013 -9.584 7.342 1.00 83.50 100 ARG A O 1
ATOM 766 N N . ASP A 1 101 ? -16.505 -7.931 7.370 1.00 85.44 101 ASP A N 1
ATOM 767 C CA . ASP A 1 101 ? -15.365 -8.824 7.560 1.00 85.44 101 ASP A CA 1
ATOM 768 C C . ASP A 1 101 ? -15.334 -9.413 8.982 1.00 85.44 101 ASP A C 1
ATOM 770 O O . ASP A 1 101 ? -15.837 -8.826 9.940 1.00 85.44 101 ASP A O 1
ATOM 774 N N . VAL A 1 102 ? -14.722 -10.593 9.101 1.00 87.00 102 VAL A N 1
ATOM 775 C CA . VAL A 1 102 ? -14.566 -11.331 10.362 1.00 87.00 102 VAL A CA 1
ATOM 776 C C . VAL A 1 102 ? -13.651 -10.569 11.328 1.00 87.00 102 VAL A C 1
ATOM 778 O O . VAL A 1 102 ? -12.679 -9.936 10.908 1.00 87.00 102 VAL A O 1
ATOM 781 N N . MET A 1 103 ? -13.909 -10.693 12.632 1.00 87.69 103 MET A N 1
ATOM 782 C CA . MET A 1 103 ? -13.136 -10.048 13.707 1.00 87.69 103 MET A CA 1
ATOM 783 C C . MET A 1 103 ? -11.622 -10.265 13.606 1.00 87.69 103 MET A C 1
ATOM 785 O O . MET A 1 103 ? -10.849 -9.327 13.782 1.00 87.69 103 MET A O 1
ATOM 789 N N . GLU A 1 104 ? -11.183 -11.470 13.251 1.00 90.06 104 GLU A N 1
ATOM 790 C CA . GLU A 1 104 ? -9.760 -11.789 13.072 1.00 90.06 104 GLU A CA 1
ATOM 791 C C . GLU A 1 104 ? -9.110 -10.976 11.940 1.00 90.06 104 GLU A C 1
ATOM 793 O O . GLU A 1 104 ? -7.969 -10.508 12.035 1.00 90.06 104 GLU A O 1
ATOM 798 N N . LYS A 1 105 ? -9.867 -10.706 10.874 1.00 90.12 105 LYS A N 1
ATOM 799 C CA . LYS A 1 105 ? -9.407 -9.866 9.768 1.00 90.12 105 LYS A CA 1
ATOM 800 C C . LYS A 1 105 ? -9.319 -8.393 10.177 1.00 90.12 105 LYS A C 1
ATOM 802 O O . LYS A 1 105 ? -8.383 -7.711 9.770 1.00 90.12 105 LYS A O 1
ATOM 807 N N . ILE A 1 106 ? -10.235 -7.922 11.024 1.00 9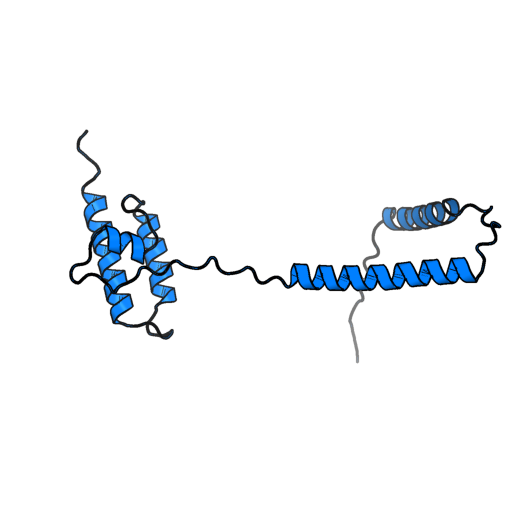1.25 106 ILE A N 1
ATOM 808 C CA . ILE A 1 106 ? -10.203 -6.560 11.579 1.00 91.25 106 ILE A CA 1
ATOM 809 C C . ILE A 1 106 ? -8.967 -6.371 12.470 1.00 91.25 106 ILE A C 1
ATOM 811 O O . ILE A 1 106 ? -8.229 -5.405 12.285 1.00 91.25 106 ILE A O 1
ATOM 815 N N . LYS A 1 107 ? -8.681 -7.314 13.378 1.00 92.00 107 LYS A N 1
ATOM 816 C CA . LYS A 1 107 ? -7.500 -7.260 14.260 1.00 92.00 107 LYS A CA 1
ATOM 817 C C . LYS A 1 107 ? -6.185 -7.302 13.479 1.00 92.00 107 LYS A C 1
ATOM 819 O O . LYS A 1 107 ? -5.283 -6.505 13.729 1.00 92.00 107 LYS A O 1
ATOM 824 N N . SER A 1 108 ? -6.073 -8.212 12.510 1.00 93.44 108 SER A N 1
ATOM 825 C CA . SER A 1 108 ? -4.869 -8.323 11.672 1.00 93.44 108 SER A CA 1
ATOM 826 C C . SER A 1 108 ? -4.648 -7.072 10.812 1.00 93.44 108 SER A C 1
ATOM 828 O O . SER A 1 108 ? -3.515 -6.597 10.698 1.00 93.44 108 SER A O 1
ATOM 830 N N . ALA A 1 109 ? -5.718 -6.491 10.259 1.00 93.19 109 ALA A N 1
ATOM 831 C CA . ALA A 1 109 ? -5.656 -5.228 9.532 1.00 93.19 109 ALA A CA 1
ATOM 832 C C . ALA A 1 109 ? -5.258 -4.059 10.444 1.00 93.19 109 ALA A C 1
ATOM 834 O O . ALA A 1 109 ? -4.372 -3.291 10.074 1.00 93.19 109 ALA A O 1
ATOM 835 N N . HIS A 1 110 ? -5.838 -3.965 11.646 1.00 93.00 110 HIS A N 1
ATOM 836 C CA . HIS A 1 110 ? -5.468 -2.964 12.653 1.00 93.00 110 HIS A CA 1
ATOM 837 C C . HIS A 1 110 ? -3.983 -3.045 13.003 1.00 93.00 110 HIS A C 1
ATOM 839 O O . HIS A 1 110 ? -3.291 -2.035 12.906 1.00 93.00 110 HIS A O 1
ATOM 845 N N . ARG A 1 111 ? -3.455 -4.244 13.282 1.00 93.19 111 ARG A N 1
ATOM 846 C CA . ARG A 1 111 ? -2.024 -4.435 13.559 1.00 93.19 111 ARG A CA 1
ATOM 847 C C . ARG A 1 111 ? -1.152 -3.950 12.400 1.00 93.19 111 ARG A C 1
ATOM 849 O O . ARG A 1 111 ? -0.175 -3.243 12.622 1.00 93.19 111 ARG A O 1
ATOM 856 N N . ARG A 1 112 ? -1.508 -4.301 11.161 1.00 92.00 112 ARG A N 1
ATOM 857 C CA . ARG A 1 112 ? -0.760 -3.889 9.963 1.00 92.00 112 ARG A CA 1
ATOM 858 C C . ARG A 1 112 ? -0.753 -2.369 9.785 1.00 92.00 112 ARG A C 1
ATOM 860 O O . ARG A 1 112 ? 0.308 -1.797 9.559 1.00 92.00 112 ARG A O 1
ATOM 867 N N . VAL A 1 113 ? -1.914 -1.725 9.895 1.00 90.56 113 VAL A N 1
ATOM 868 C CA . VAL A 1 113 ? -2.054 -0.274 9.690 1.00 90.56 113 VAL A CA 1
ATOM 869 C C . VAL A 1 113 ? -1.441 0.513 10.855 1.00 90.56 113 VAL A C 1
ATOM 871 O O . VAL A 1 113 ? -0.792 1.529 10.623 1.00 90.56 113 VAL A O 1
ATOM 874 N N . SER A 1 114 ? -1.554 0.021 12.090 1.00 90.00 114 SER A N 1
ATOM 875 C CA . SER A 1 114 ? -0.935 0.640 13.268 1.00 90.00 114 SER A CA 1
ATOM 876 C C . SER A 1 114 ? 0.594 0.584 13.224 1.00 90.00 114 SER A C 1
ATOM 878 O O . SER A 1 114 ? 1.237 1.550 13.613 1.00 90.00 114 SER A O 1
ATOM 880 N N . LEU A 1 115 ? 1.189 -0.515 12.739 1.00 90.19 115 LEU A N 1
ATOM 881 C CA . LEU A 1 115 ? 2.648 -0.641 12.594 1.00 90.19 115 LEU A CA 1
ATOM 882 C C . LEU A 1 115 ? 3.215 0.241 11.476 1.00 90.19 115 LEU A C 1
ATOM 884 O O . LEU A 1 115 ? 4.364 0.677 11.561 1.00 90.19 115 LEU A O 1
ATOM 888 N N . ALA A 1 116 ? 2.429 0.465 10.421 1.00 87.44 116 ALA A N 1
ATOM 889 C CA . ALA A 1 116 ? 2.808 1.340 9.317 1.00 87.44 116 ALA A CA 1
ATOM 890 C C . ALA A 1 116 ? 2.773 2.824 9.714 1.00 87.44 116 ALA A C 1
ATOM 892 O O . ALA A 1 116 ? 3.579 3.593 9.214 1.00 87.44 116 ALA A O 1
ATOM 893 N N . ASN A 1 117 ? 1.869 3.206 10.622 1.00 89.19 117 ASN A N 1
ATOM 894 C CA . ASN A 1 117 ? 1.662 4.593 11.051 1.00 89.19 117 ASN A CA 1
ATOM 895 C C . ASN A 1 117 ? 2.152 4.860 12.485 1.00 89.19 117 ASN A C 1
ATOM 897 O O . ASN A 1 117 ? 1.674 5.795 13.121 1.00 89.19 117 ASN A O 1
ATOM 901 N N . HIS A 1 118 ? 3.037 4.021 13.033 1.00 83.69 118 HIS A N 1
ATOM 902 C CA . HIS A 1 118 ? 3.505 4.165 14.414 1.00 83.69 118 HIS A CA 1
ATOM 903 C C . HIS A 1 118 ? 4.206 5.525 14.614 1.00 83.69 118 HIS A C 1
ATOM 905 O O . HIS A 1 118 ? 4.973 5.915 13.731 1.00 83.69 118 HIS A O 1
ATOM 911 N N . PRO A 1 119 ? 3.997 6.239 15.741 1.00 79.62 119 PRO A N 1
ATOM 912 C CA . PRO A 1 119 ? 4.614 7.549 15.988 1.00 79.62 119 PRO A CA 1
ATOM 913 C C . PRO A 1 119 ? 6.143 7.517 15.883 1.00 79.62 119 PRO A C 1
ATOM 915 O O . PRO A 1 119 ? 6.739 8.410 15.297 1.00 79.62 119 PRO A O 1
ATOM 918 N N . ASP A 1 120 ? 6.765 6.422 16.321 1.00 83.50 120 ASP A N 1
ATOM 919 C CA . ASP A 1 120 ? 8.215 6.192 16.202 1.00 83.50 120 ASP A CA 1
ATOM 920 C C . ASP A 1 120 ? 8.732 6.062 14.750 1.00 83.50 120 ASP A C 1
ATOM 922 O O . ASP A 1 120 ? 9.929 5.895 14.532 1.00 83.50 120 ASP A O 1
ATOM 926 N N . ARG A 1 121 ? 7.846 6.068 13.746 1.00 81.12 121 ARG A N 1
ATOM 927 C CA . ARG A 1 121 ? 8.155 5.932 12.312 1.00 81.12 121 ARG A CA 1
ATOM 928 C C . ARG A 1 121 ? 7.551 7.075 11.488 1.00 81.12 121 ARG A C 1
ATOM 930 O O . ARG A 1 121 ? 7.001 6.826 10.418 1.00 81.12 121 ARG A O 1
ATOM 937 N N . ASP A 1 122 ? 7.601 8.297 12.015 1.00 71.69 122 ASP A N 1
ATOM 938 C CA . ASP A 1 122 ? 6.984 9.504 11.432 1.00 71.69 122 ASP A CA 1
ATOM 939 C C . ASP A 1 122 ? 5.451 9.425 11.290 1.00 71.69 122 ASP A C 1
ATOM 941 O O . ASP A 1 122 ? 4.826 10.104 10.473 1.00 71.69 122 ASP A O 1
ATOM 945 N N . GLY A 1 123 ? 4.808 8.590 12.107 1.00 78.06 123 GLY A N 1
ATOM 946 C CA . GLY A 1 123 ? 3.356 8.514 12.190 1.00 78.06 123 GLY A CA 1
ATOM 947 C C . GLY A 1 123 ? 2.750 9.672 12.982 1.00 78.06 123 GLY A C 1
ATOM 948 O O . GLY A 1 123 ? 3.286 10.104 13.998 1.00 78.06 123 GLY A O 1
ATOM 949 N N . SER A 1 124 ? 1.579 10.157 12.566 1.00 88.00 124 SER A N 1
ATOM 950 C CA . SER A 1 124 ? 0.839 11.160 13.342 1.00 88.00 124 SER A CA 1
ATOM 951 C C . SER A 1 124 ? 0.025 10.504 14.462 1.00 88.00 124 SER A C 1
ATOM 953 O O . SER A 1 124 ? -0.731 9.558 14.224 1.00 88.00 124 SER A O 1
ATOM 955 N N . GLU A 1 125 ? 0.100 11.061 15.674 1.00 89.56 125 GLU A N 1
ATOM 956 C CA . GLU A 1 125 ? -0.731 10.647 16.814 1.00 89.56 125 GLU A CA 1
ATOM 957 C C . GLU A 1 125 ? -2.231 10.713 16.478 1.00 89.56 125 GLU A C 1
ATOM 959 O O . GLU A 1 125 ? -3.011 9.826 16.837 1.00 89.56 125 GLU A O 1
ATOM 964 N N . TYR A 1 126 ? -2.631 11.720 15.696 1.00 90.56 126 TYR A N 1
ATOM 965 C CA . TYR A 1 126 ? -4.001 11.866 15.218 1.00 90.56 126 TYR A CA 1
ATOM 966 C C . TYR A 1 126 ? -4.435 10.691 14.326 1.00 90.56 126 TYR A C 1
ATOM 968 O O . TYR A 1 126 ? -5.550 10.182 14.476 1.00 90.56 126 TYR A O 1
ATOM 976 N N . LEU A 1 127 ? -3.551 10.198 13.450 1.00 90.00 127 LEU A N 1
ATOM 977 C CA . LEU A 1 127 ? -3.836 9.034 12.605 1.00 90.00 127 LEU A CA 1
ATOM 978 C C . LEU A 1 127 ? -4.003 7.767 13.442 1.00 90.00 127 LEU A C 1
ATOM 980 O O . LEU A 1 127 ? -4.960 7.022 13.235 1.00 90.00 127 LEU A O 1
ATOM 984 N N . ILE A 1 128 ? -3.129 7.543 14.425 1.00 91.56 128 ILE A N 1
ATOM 985 C CA . ILE A 1 128 ? -3.248 6.399 15.339 1.00 91.56 128 ILE A CA 1
ATOM 986 C C . ILE A 1 128 ? -4.558 6.456 16.127 1.00 91.56 128 ILE A C 1
ATOM 988 O O . ILE A 1 128 ? -5.256 5.442 16.234 1.00 91.56 128 ILE A O 1
ATOM 992 N N . LYS A 1 129 ? -4.949 7.639 16.617 1.00 92.88 129 LYS A N 1
ATOM 993 C CA . LYS A 1 129 ? -6.241 7.834 17.286 1.00 92.88 129 LYS A CA 1
ATOM 994 C C . LYS A 1 129 ? -7.407 7.447 16.371 1.00 92.88 129 LYS A C 1
ATOM 996 O O . LYS A 1 129 ? -8.280 6.691 16.796 1.00 92.88 129 LYS A O 1
ATOM 1001 N N . LYS A 1 130 ? -7.386 7.879 15.105 1.00 92.88 130 LYS A N 1
ATOM 1002 C CA . LYS A 1 130 ? -8.411 7.542 14.101 1.00 92.88 130 LYS A CA 1
ATOM 1003 C C . LYS A 1 130 ? -8.427 6.052 13.734 1.00 92.88 130 LYS A C 1
ATOM 1005 O O . LYS A 1 130 ? -9.501 5.468 13.600 1.00 92.88 130 LYS A O 1
ATOM 1010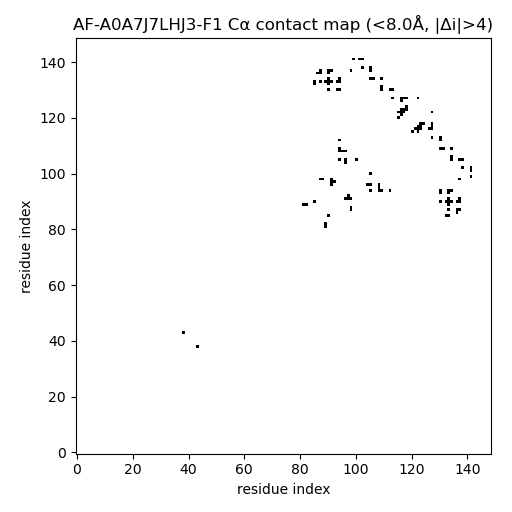 N N . ILE A 1 131 ? -7.269 5.397 13.658 1.00 93.69 131 ILE A N 1
ATOM 1011 C CA . ILE A 1 131 ? -7.153 3.942 13.436 1.00 93.69 131 ILE A CA 1
ATOM 1012 C C . ILE A 1 131 ? -7.754 3.153 14.612 1.00 93.69 131 ILE A C 1
ATOM 1014 O O . ILE A 1 131 ? -8.458 2.158 14.411 1.00 93.69 131 ILE A O 1
ATOM 1018 N N . ASN A 1 132 ? -7.512 3.602 15.844 1.00 93.50 132 ASN A N 1
ATOM 1019 C CA . ASN A 1 132 ? -8.064 2.975 17.044 1.00 93.50 132 ASN A CA 1
ATOM 1020 C C . ASN A 1 132 ? -9.582 3.178 17.164 1.00 93.50 132 ASN A C 1
ATOM 1022 O O . ASN A 1 132 ? -10.286 2.250 17.568 1.00 93.50 132 ASN A O 1
ATOM 1026 N N . GLU A 1 133 ? -10.089 4.353 16.787 1.00 93.38 133 GLU A N 1
ATOM 1027 C CA . GLU A 1 133 ? -11.526 4.651 16.704 1.00 93.38 133 GLU A CA 1
ATOM 1028 C C . GLU A 1 133 ? -12.216 3.758 15.655 1.00 93.38 133 GLU A C 1
ATOM 1030 O O . GLU A 1 133 ? -13.233 3.119 15.942 1.00 93.38 133 GLU A O 1
ATOM 1035 N N . ALA A 1 134 ? -11.606 3.613 14.472 1.00 93.94 134 ALA A N 1
ATOM 1036 C CA . ALA A 1 134 ? -12.093 2.736 13.410 1.00 93.94 134 ALA A CA 1
ATOM 1037 C C . ALA A 1 134 ? -12.224 1.273 13.870 1.00 93.94 134 ALA A C 1
ATOM 1039 O O . ALA A 1 134 ? -13.244 0.628 13.605 1.00 93.94 134 ALA A O 1
ATOM 1040 N N . ARG A 1 135 ? -11.229 0.755 14.609 1.00 91.94 135 ARG A N 1
ATOM 1041 C CA . ARG A 1 135 ? -11.290 -0.594 15.197 1.00 91.94 135 ARG A CA 1
ATOM 1042 C C . ARG A 1 135 ? -12.520 -0.741 16.094 1.00 91.94 135 ARG A C 1
ATOM 1044 O O . ARG A 1 135 ? -13.314 -1.653 15.884 1.00 91.94 135 ARG A O 1
ATOM 1051 N N . GLN A 1 136 ? -12.713 0.173 17.043 1.00 92.19 136 GLN A N 1
ATOM 1052 C CA . GLN A 1 136 ? -13.806 0.096 18.021 1.00 92.19 136 GLN A CA 1
ATOM 1053 C C . GLN A 1 136 ? -15.193 0.071 17.359 1.00 92.19 136 GLN A C 1
ATOM 1055 O O . GLN A 1 136 ? -16.062 -0.706 17.758 1.00 92.19 136 GLN A O 1
ATOM 1060 N N . ILE A 1 137 ? -15.403 0.868 16.307 1.00 91.69 137 ILE A N 1
ATOM 1061 C CA . ILE A 1 137 ? -16.687 0.925 15.588 1.00 91.69 137 ILE A CA 1
ATOM 1062 C C . ILE A 1 137 ? -16.984 -0.368 14.825 1.00 91.69 137 ILE A C 1
ATOM 1064 O O . ILE A 1 137 ? -18.131 -0.831 14.808 1.00 91.69 137 ILE A O 1
ATOM 1068 N N . LEU A 1 138 ? -15.976 -0.970 14.188 1.00 89.69 138 LEU A N 1
ATOM 1069 C CA . LEU A 1 138 ? -16.166 -2.232 13.473 1.00 89.69 138 LEU A CA 1
ATOM 1070 C C . LEU A 1 138 ? -16.421 -3.397 14.436 1.00 89.69 138 LEU A C 1
ATOM 1072 O O . LEU A 1 138 ? -17.292 -4.225 14.155 1.00 89.69 138 LEU A O 1
ATOM 1076 N N . GLU A 1 139 ? -15.737 -3.416 15.583 1.00 87.56 139 GLU A N 1
ATOM 1077 C CA . GLU A 1 139 ? -15.922 -4.430 16.627 1.00 87.56 139 GLU A CA 1
ATOM 1078 C C . GLU A 1 139 ? -17.319 -4.351 17.265 1.00 87.56 139 GLU A C 1
ATOM 1080 O O . GLU A 1 139 ? -17.968 -5.383 17.444 1.00 87.56 139 GLU A O 1
ATOM 1085 N N . ARG A 1 140 ? -17.844 -3.139 17.509 1.00 82.62 140 ARG A N 1
ATOM 1086 C CA . ARG A 1 140 ? -19.158 -2.929 18.146 1.00 82.62 140 ARG A CA 1
ATOM 1087 C C . ARG A 1 140 ? -20.333 -3.561 17.387 1.00 82.62 140 ARG A C 1
ATOM 1089 O O . ARG A 1 140 ? -21.278 -4.023 18.016 1.00 82.62 140 ARG A O 1
ATOM 1096 N N . ARG A 1 141 ? -20.310 -3.600 16.047 1.00 67.94 141 ARG A N 1
ATOM 1097 C CA . ARG A 1 141 ? -21.411 -4.191 15.246 1.00 67.94 141 ARG A CA 1
ATOM 1098 C C . ARG A 1 141 ? -21.291 -5.706 15.060 1.00 67.94 141 ARG A C 1
ATOM 1100 O O . ARG A 1 141 ? -22.318 -6.367 14.902 1.00 67.94 141 ARG A O 1
ATOM 1107 N N . SER A 1 142 ? -20.080 -6.260 15.083 1.00 60.16 142 SER A N 1
ATOM 1108 C CA . SER A 1 142 ? -19.888 -7.713 14.957 1.00 60.16 142 SER A CA 1
ATOM 1109 C C . SER A 1 142 ? -20.637 -8.479 16.055 1.00 60.16 142 SER A C 1
ATOM 1111 O O . SER A 1 142 ? -21.290 -9.478 15.772 1.00 60.16 142 SER A O 1
ATOM 1113 N N . GLY A 1 143 ? -20.674 -7.930 17.274 1.00 57.56 143 GLY A N 1
ATOM 1114 C CA . GLY A 1 143 ? -21.437 -8.502 18.387 1.00 57.56 143 GLY A CA 1
ATOM 1115 C C . GLY A 1 143 ? -22.967 -8.445 18.254 1.00 57.56 143 GLY A C 1
ATOM 1116 O O . GLY A 1 143 ? -23.641 -9.089 19.043 1.00 57.56 143 GLY A O 1
ATOM 1117 N N . ASN A 1 144 ? -23.529 -7.709 17.283 1.00 54.06 144 ASN A N 1
ATOM 1118 C CA . ASN A 1 144 ? -24.976 -7.444 17.194 1.00 54.06 144 ASN A CA 1
ATOM 1119 C C . ASN A 1 144 ? -25.635 -7.936 15.887 1.00 54.06 144 ASN A C 1
ATOM 1121 O O . ASN A 1 144 ? -26.754 -7.545 15.576 1.00 54.06 144 ASN A O 1
ATOM 1125 N N . SER A 1 145 ? -24.934 -8.735 15.072 1.00 54.16 145 SER A N 1
ATOM 1126 C CA . SER A 1 145 ? -25.409 -9.157 13.735 1.00 54.16 145 SER A CA 1
ATOM 1127 C C . SER A 1 145 ? -25.684 -10.668 13.622 1.00 54.16 145 SER A C 1
ATOM 1129 O O . SER A 1 145 ? -25.739 -11.185 12.510 1.00 54.16 145 SER A O 1
ATOM 1131 N N . GLY A 1 146 ? -25.806 -11.380 14.749 1.00 52.12 146 GLY A N 1
ATOM 1132 C CA . GLY A 1 146 ? -25.706 -12.845 14.803 1.00 52.12 146 GLY A CA 1
ATOM 1133 C C . GLY A 1 146 ? -26.885 -13.632 15.386 1.00 52.12 146 GLY A C 1
ATOM 1134 O O . GLY A 1 146 ? -26.695 -14.813 15.642 1.00 52.12 146 GLY A O 1
ATOM 1135 N N . SER A 1 147 ? -28.069 -13.050 15.608 1.00 47.41 147 SER A N 1
ATOM 1136 C CA . SER A 1 147 ? -29.236 -13.828 16.075 1.00 47.41 147 SER A CA 1
ATOM 1137 C C . SER A 1 147 ? -30.568 -13.106 15.814 1.00 47.41 147 SER A C 1
ATOM 1139 O O . SER A 1 147 ? -31.100 -12.430 16.692 1.00 47.41 147 SER A O 1
ATOM 1141 N N . VAL A 1 148 ? -31.097 -13.215 14.591 1.00 55.56 148 VAL A N 1
ATOM 1142 C CA . VAL A 1 148 ? -32.520 -12.928 14.280 1.00 55.56 148 VAL A CA 1
ATOM 1143 C C . VAL A 1 148 ? -33.119 -14.078 13.454 1.00 55.56 148 VAL A C 1
ATOM 1145 O O . VAL A 1 148 ? -34.039 -13.882 12.669 1.00 55.56 148 VAL A O 1
ATOM 1148 N N . PHE A 1 149 ? -32.580 -15.285 13.621 1.00 55.94 149 PHE A N 1
ATOM 1149 C CA . PHE A 1 149 ? -33.162 -16.535 13.142 1.00 55.94 149 PHE A CA 1
ATOM 1150 C C . PHE A 1 149 ? -32.875 -17.618 14.173 1.00 55.94 149 PHE A C 1
ATOM 1152 O O . PHE A 1 149 ? -31.738 -17.602 14.705 1.00 55.94 149 PHE A O 1
#

Mean predicted aligned error: 17.62 Å

Sequence (149 aa):
MILSMPLSIAIVSPLDIAFILWAATVVGSSFPANAKEQVEPLVAGVTMAAAAMGSRFMLQAWNAFKARPVLPRLVRFYPGGFQEIMTRREAALILGVRERDVMEKIKSAHRRVSLANHPDRDGSEYLIKKINEARQILERRSGNSGSVF

Nearest PDB structures (foldseek):
  8j9j-assembly1_E6  TM=8.299E-01  e=6.876E-02  Euglena gracilis
  5vso-assembly1_A  TM=7.443E-01  e=2.501E-02  Saccharomyces cerevisiae S288C
  8j9i-assembly1_E6  TM=8.270E-01  e=2.260E-01  Euglena gracilis
  2yua-assembly1_A  TM=5.544E-01  e=5.107E-02  Homo sapiens
  2ctw-assembly1_A  TM=6.039E-01  e=1.890E-01  Mus musculus

InterPro domains:
  IPR001623 DnaJ domain [PF00226] (94-140)
  IPR001623 DnaJ domain [PS50076] (90-143)
  IPR001623 DnaJ domain [SM00271] (89-143)
  IPR001623 DnaJ domain [cd06257] (94-138)
  IPR036869 Chaperone J-domain superfamily [G3DSA:1.10.287.110] (76-142)
  IPR036869 Chaperone J-domain superfamily [SSF46565] (81-140)